Protein AF-A0A5J5C3D4-F1 (afdb_monomer)

Foldseek 3Di:
DEDQALDVVVLVVQFQVPDEYEYEDELVCLVVLLVDLVSLLVCCVVRPVVSPPRHQYAHYEYYDPQDCPDPNVVSVVRRVSSLVSNLVSCVVSVNCDVVRRHPHPHPPDDDPDPDDDDPDDFAACDDDPCNNPVNRVVRVVVVVVDVVVDDDPPDDDD

Solvent-accessible surface area (backbone atoms only — not comparable to full-atom values): 9275 Å² total; per-residue (Å²): 91,76,41,74,50,81,50,64,68,61,55,60,70,37,45,74,63,78,56,48,28,35,40,32,41,43,59,89,46,25,57,55,23,45,78,31,60,66,52,16,37,51,49,39,43,68,69,42,53,74,42,49,79,45,31,40,44,39,35,54,39,63,48,68,86,68,33,82,89,51,100,36,30,90,46,52,87,21,39,66,51,20,44,54,27,40,50,51,28,38,50,76,68,67,49,58,44,70,94,76,52,24,46,76,65,43,86,85,69,90,74,84,76,88,79,84,73,87,87,79,86,86,58,52,48,57,95,50,98,80,23,30,60,68,52,21,54,50,49,55,54,52,49,55,52,44,64,76,67,58,76,84,79,85,77,77,81,135

Organism: NCBI:txid561372

Secondary structure (DSSP, 8-state):
-EESS--HHHHHHTTTS--EEEEEE-HHHHHHHHH-HHHHHHHHIIIIITTTTTSEEEEEEESSS--TTSTTGGGGGGHHHHHHHHHHHHHHTT---GGGT-----TT---S------------SSSSTT--HHHHHHHHHHHHHHHHH---------

Radius of gyration: 17.88 Å; Cα contacts (8 Å, |Δi|>4): 198; chains: 1; bounding box: 46×38×41 Å

Sequence (158 aa):
MWIYDPNQATLQALRGSNIELILDVPNSNLQTLTSDASAATQWVQNNVRNYFPDVKFRYISVGNEVDPNSGTAQFVPFVLPAMQNIYKAIAAAGLQDQNQGINSNIFGTRGQGLEIVVLESGWPSEGGNAATMGNASTYYQNLINHVKGGTQRILEMP

pLDDT: mean 83.06, std 17.55, range [34.19, 98.0]

InterPro domains:
  IPR000490 Glycoside hydrolase family 17 [PF00332] (2-100)
  IPR000490 Glycoside hydrolase family 17 [PF00332] (111-153)
  IPR017853 Glycoside hydrolase superfamily [SSF51445] (3-151)
  IPR044965 Glycoside hydrolase family 17, plant [PTHR32227] (2-98)

Mean predicted aligned error: 8.35 Å

Nearest PDB structures (foldseek):
  3ur7-assembly2_B  TM=8.951E-01  e=6.120E-13  Solanum tuberosum
  4gzj-assembly1_A  TM=8.883E-01  e=1.376E-12  Solanum tuberosum
  3ur8-assembly2_B  TM=8.994E-01  e=3.292E-12  Solanum tuberosum
  6jms-assembly1_A  TM=9.449E-01  e=1.082E-09  Cryptomeria japonica
  2cyg-assembly1_A  TM=7.789E-01  e=8.922E-12  Musa acuminata

Structure (mmCIF, N/CA/C/O backbone):
data_AF-A0A5J5C3D4-F1
#
_entry.id   AF-A0A5J5C3D4-F1
#
loop_
_atom_site.group_PDB
_atom_site.id
_atom_site.type_symbol
_atom_site.label_atom_id
_atom_site.label_alt_id
_atom_site.label_comp_id
_atom_site.label_asym_id
_atom_site.labe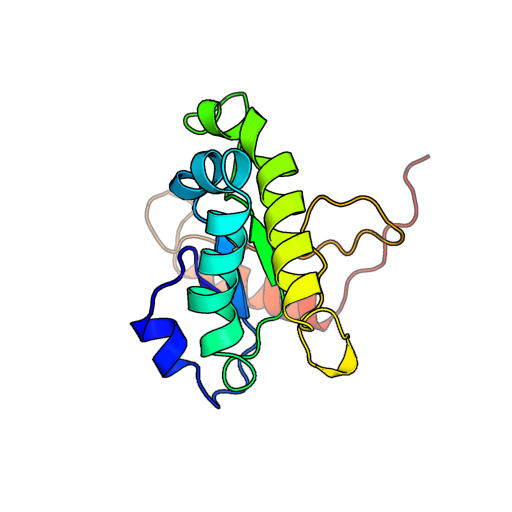l_entity_id
_atom_site.label_seq_id
_atom_site.pdbx_PDB_ins_code
_atom_site.Cartn_x
_atom_site.Cartn_y
_atom_site.Cartn_z
_atom_site.occupancy
_atom_site.B_iso_or_equiv
_atom_site.auth_seq_id
_atom_site.auth_comp_id
_atom_site.auth_asym_id
_atom_site.auth_atom_id
_atom_site.pdbx_PDB_model_num
ATOM 1 N N . MET A 1 1 ? -0.232 -9.274 -5.812 1.00 90.69 1 MET A N 1
ATOM 2 C CA . MET A 1 1 ? -0.462 -8.006 -6.536 1.00 90.69 1 MET A CA 1
ATOM 3 C C . MET A 1 1 ? -0.180 -6.866 -5.585 1.00 90.69 1 MET A C 1
ATOM 5 O O . MET A 1 1 ? -0.401 -7.033 -4.394 1.00 90.69 1 MET A O 1
ATOM 9 N N . TRP A 1 2 ? 0.305 -5.741 -6.094 1.00 89.94 2 TRP A N 1
ATOM 10 C CA . TRP A 1 2 ? 0.537 -4.538 -5.308 1.00 89.94 2 TRP A CA 1
ATOM 11 C C . TRP A 1 2 ? -0.102 -3.342 -6.015 1.00 89.94 2 TRP A C 1
ATOM 13 O O . TRP A 1 2 ? -0.027 -3.254 -7.241 1.00 89.94 2 TRP A O 1
ATOM 23 N N . ILE A 1 3 ? -0.786 -2.487 -5.256 1.00 92.88 3 ILE A N 1
ATOM 24 C CA . ILE A 1 3 ? -1.323 -1.207 -5.722 1.00 92.88 3 ILE A CA 1
ATOM 25 C C . ILE A 1 3 ? -0.863 -0.065 -4.807 1.00 92.88 3 ILE A C 1
ATOM 27 O O . ILE A 1 3 ? -0.893 -0.195 -3.582 1.00 92.88 3 ILE A O 1
ATOM 31 N N . TYR A 1 4 ? -0.475 1.050 -5.426 1.00 89.75 4 TYR A N 1
ATOM 32 C CA . TYR A 1 4 ? 0.118 2.228 -4.773 1.00 89.75 4 TYR A CA 1
ATOM 33 C C . TYR A 1 4 ? -0.907 3.173 -4.128 1.00 89.75 4 TYR A C 1
ATOM 35 O O . TYR A 1 4 ? -0.550 4.118 -3.423 1.00 89.75 4 TYR A O 1
ATOM 43 N N . ASP A 1 5 ? -2.194 2.941 -4.378 1.00 92.19 5 ASP A N 1
ATOM 44 C CA . ASP A 1 5 ? -3.298 3.705 -3.816 1.00 92.19 5 ASP A CA 1
ATOM 45 C C . ASP A 1 5 ? -4.545 2.818 -3.652 1.00 92.19 5 ASP A C 1
ATOM 47 O O . ASP A 1 5 ? -4.685 1.806 -4.353 1.00 92.19 5 ASP A O 1
ATOM 51 N N . PRO A 1 6 ? -5.478 3.168 -2.744 1.00 94.06 6 PRO A N 1
ATOM 52 C CA . PRO A 1 6 ? -6.714 2.418 -2.532 1.00 94.06 6 PRO A CA 1
ATOM 53 C C . PRO A 1 6 ? -7.743 2.682 -3.645 1.00 94.06 6 PRO A C 1
ATOM 55 O O . PRO A 1 6 ? -8.846 3.189 -3.406 1.00 94.06 6 PRO A O 1
ATOM 58 N N . ASN A 1 7 ? -7.396 2.321 -4.880 1.00 97.00 7 ASN A N 1
ATOM 59 C CA . ASN A 1 7 ? -8.274 2.454 -6.030 1.00 97.00 7 ASN A CA 1
ATOM 60 C C . ASN A 1 7 ? -9.508 1.552 -5.875 1.00 97.00 7 ASN A C 1
ATOM 62 O O . ASN A 1 7 ? -9.428 0.324 -5.950 1.00 97.00 7 ASN A O 1
ATOM 66 N N . GLN A 1 8 ? -10.675 2.169 -5.696 1.00 96.75 8 GLN A N 1
ATOM 67 C CA . GLN A 1 8 ? -11.905 1.442 -5.376 1.00 96.75 8 GLN A CA 1
ATOM 68 C C . GLN A 1 8 ? -12.347 0.503 -6.507 1.00 96.75 8 GLN A C 1
ATOM 70 O O . GLN A 1 8 ? -12.863 -0.577 -6.224 1.00 96.75 8 GLN A O 1
ATOM 75 N N . ALA A 1 9 ? -12.133 0.875 -7.775 1.00 97.44 9 ALA A N 1
ATOM 76 C CA . ALA A 1 9 ? -12.487 0.030 -8.916 1.00 97.44 9 ALA A CA 1
ATOM 77 C C . ALA A 1 9 ? -11.616 -1.234 -8.958 1.00 97.44 9 ALA A C 1
ATOM 79 O O . ALA A 1 9 ? -12.140 -2.334 -9.132 1.00 97.44 9 ALA A O 1
ATOM 80 N N . THR A 1 10 ? -10.312 -1.093 -8.706 1.00 97.44 10 THR A N 1
ATOM 81 C CA . THR A 1 10 ? -9.393 -2.231 -8.588 1.00 97.44 10 THR A CA 1
ATOM 82 C C . THR A 1 10 ? -9.767 -3.139 -7.417 1.00 97.44 10 THR A C 1
ATOM 84 O O . THR A 1 10 ? -9.837 -4.353 -7.589 1.00 97.44 10 THR A O 1
ATOM 87 N N . LEU A 1 11 ? -10.083 -2.577 -6.244 1.00 97.12 11 LEU A N 1
ATOM 88 C CA . LEU A 1 11 ? -10.519 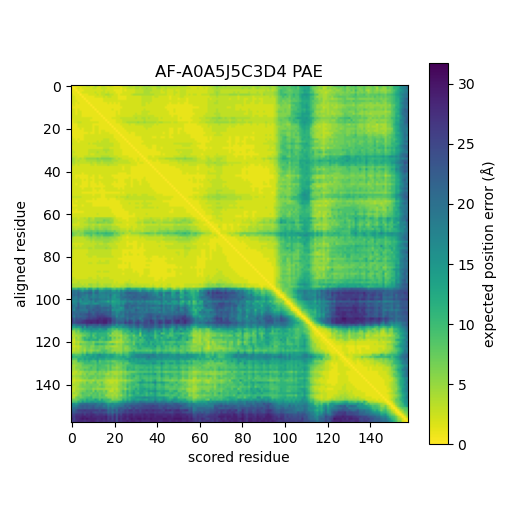-3.366 -5.084 1.00 97.12 11 LEU A CA 1
ATOM 89 C C . LEU A 1 11 ? -11.823 -4.133 -5.359 1.00 97.12 11 LEU A C 1
ATOM 91 O O . LEU A 1 11 ? -11.953 -5.285 -4.951 1.00 97.12 11 LEU A O 1
ATOM 95 N N . GLN A 1 12 ? -12.774 -3.539 -6.088 1.00 97.69 12 GLN A N 1
ATOM 96 C CA . GLN A 1 12 ? -13.985 -4.253 -6.508 1.00 97.69 12 GLN A CA 1
ATOM 97 C C . GLN A 1 12 ? -13.667 -5.394 -7.480 1.00 97.69 12 GLN A C 1
ATO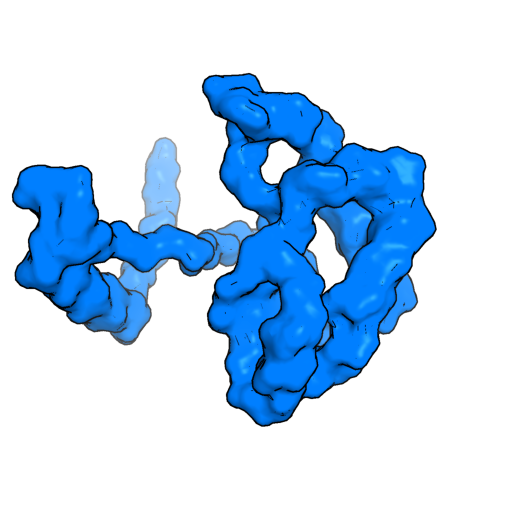M 99 O O . GLN A 1 12 ? -14.186 -6.495 -7.315 1.00 97.69 12 GLN A O 1
ATOM 104 N N . ALA A 1 13 ? -12.786 -5.161 -8.456 1.00 97.56 13 ALA A N 1
ATOM 105 C CA . ALA A 1 13 ? -12.389 -6.177 -9.430 1.00 97.56 13 ALA A CA 1
ATOM 106 C C . ALA A 1 13 ? -11.639 -7.363 -8.795 1.00 97.56 13 ALA A C 1
ATOM 108 O O . ALA A 1 13 ? -11.680 -8.473 -9.321 1.00 97.56 13 ALA A O 1
ATOM 109 N N . LEU A 1 14 ? -10.964 -7.144 -7.663 1.00 97.25 14 LEU A N 1
ATOM 110 C CA . LEU A 1 14 ? -10.217 -8.184 -6.958 1.00 97.25 14 LEU A CA 1
ATOM 111 C C . LEU A 1 14 ? -11.085 -9.105 -6.091 1.00 97.25 14 LEU A C 1
ATOM 113 O O . LEU A 1 14 ? -10.581 -10.151 -5.663 1.00 97.25 14 LEU A O 1
ATOM 117 N N . ARG A 1 15 ? -12.360 -8.773 -5.841 1.00 96.81 15 ARG A N 1
ATOM 118 C CA . ARG A 1 15 ? -13.256 -9.615 -5.032 1.00 96.81 15 ARG A CA 1
ATOM 119 C C . ARG A 1 15 ? -13.356 -11.028 -5.608 1.00 96.81 15 ARG A C 1
ATOM 121 O O . ARG A 1 15 ? -13.642 -11.213 -6.786 1.00 96.81 15 ARG A O 1
ATOM 128 N N . GLY A 1 16 ? -13.110 -12.035 -4.773 1.00 95.88 16 GLY A N 1
ATOM 129 C CA . GLY A 1 16 ? -13.183 -13.450 -5.151 1.00 95.88 16 GLY A CA 1
ATOM 130 C C . GLY A 1 16 ? -12.050 -13.943 -6.062 1.00 95.88 16 GLY A C 1
ATOM 131 O O . GLY A 1 16 ? -12.021 -15.125 -6.399 1.00 95.88 16 GLY A O 1
ATOM 132 N N . SER A 1 17 ? -11.087 -13.091 -6.435 1.00 96.38 17 SER A N 1
ATOM 133 C CA . SER A 1 17 ? -9.994 -13.455 -7.357 1.00 96.38 17 SER A CA 1
ATOM 134 C C . SER A 1 17 ? -8.954 -14.408 -6.756 1.00 96.38 17 SER A C 1
ATOM 136 O O . SER A 1 17 ? -8.158 -14.994 -7.484 1.00 96.38 17 SER A O 1
ATOM 138 N N . ASN A 1 18 ? -8.933 -14.546 -5.425 1.00 92.38 18 ASN A N 1
ATOM 139 C CA . ASN A 1 18 ? -7.884 -15.217 -4.652 1.00 92.38 18 ASN A CA 1
ATOM 140 C C . ASN A 1 18 ? -6.470 -14.617 -4.786 1.00 92.38 18 ASN A C 1
ATOM 142 O O . ASN A 1 18 ? -5.525 -15.197 -4.252 1.00 92.38 18 ASN A O 1
ATOM 146 N N . ILE A 1 19 ? -6.314 -13.463 -5.438 1.00 92.75 19 ILE A N 1
ATOM 147 C CA . ILE A 1 19 ? -5.030 -12.768 -5.549 1.00 92.75 19 ILE A CA 1
ATOM 148 C C . ILE A 1 19 ? -4.712 -12.086 -4.213 1.00 92.75 19 ILE A C 1
ATOM 150 O O . ILE A 1 19 ? -5.487 -11.256 -3.741 1.00 92.75 19 ILE A O 1
ATOM 154 N N . GLU A 1 20 ? -3.560 -12.413 -3.623 1.00 89.94 20 GLU A N 1
ATOM 155 C CA . GLU A 1 20 ? -3.044 -11.713 -2.442 1.00 89.94 20 GLU A CA 1
ATOM 156 C C . GLU A 1 20 ? -2.605 -10.283 -2.803 1.00 89.94 20 GLU A C 1
ATOM 158 O O . GLU A 1 20 ? -1.906 -10.069 -3.802 1.00 89.94 20 GLU A O 1
ATOM 163 N N . LEU A 1 21 ? -3.016 -9.307 -1.994 1.00 90.62 21 LEU A N 1
ATOM 164 C CA . LEU A 1 21 ? -2.850 -7.878 -2.244 1.00 90.62 21 LEU A CA 1
ATOM 165 C C . LEU A 1 21 ? -1.944 -7.213 -1.201 1.00 90.62 21 LEU A C 1
ATOM 167 O O . LEU A 1 21 ? -2.179 -7.321 0.002 1.00 90.62 21 LEU A O 1
ATOM 171 N N . ILE A 1 22 ? -0.955 -6.467 -1.682 1.00 89.44 22 ILE A N 1
ATOM 172 C CA . ILE A 1 22 ? -0.263 -5.415 -0.937 1.00 89.44 22 ILE A CA 1
ATOM 173 C C . ILE A 1 22 ? -0.953 -4.100 -1.295 1.00 89.44 22 ILE A C 1
ATOM 175 O O . ILE A 1 22 ? -1.124 -3.806 -2.480 1.00 89.44 22 ILE A O 1
ATOM 179 N N . LEU A 1 23 ? -1.400 -3.348 -0.295 1.00 92.00 23 LEU A N 1
ATOM 180 C CA . LEU A 1 23 ? -2.050 -2.053 -0.494 1.00 92.00 23 LEU A CA 1
ATOM 181 C C . LEU A 1 23 ? -1.258 -0.963 0.223 1.00 92.00 23 LEU A C 1
ATOM 183 O O . LEU A 1 23 ? -1.037 -1.056 1.432 1.00 92.00 23 LEU A O 1
ATOM 187 N N . ASP A 1 24 ? -0.907 0.086 -0.510 1.00 91.75 24 ASP A N 1
ATOM 188 C CA . ASP A 1 24 ? -0.251 1.253 0.065 1.00 91.75 24 ASP A CA 1
ATOM 189 C C . ASP A 1 24 ? -1.238 2.235 0.690 1.00 91.75 24 ASP A C 1
ATOM 191 O O . ASP A 1 24 ? -2.329 2.510 0.180 1.00 91.75 24 ASP A O 1
ATOM 195 N N . VAL A 1 25 ? -0.792 2.835 1.788 1.00 93.56 25 VAL A N 1
ATOM 196 C CA . VAL A 1 25 ? -1.261 4.126 2.271 1.00 93.56 25 VAL A CA 1
ATOM 197 C C . VAL A 1 25 ? -0.437 5.206 1.561 1.00 93.56 25 VAL A C 1
ATOM 199 O O . VAL A 1 25 ? 0.767 5.307 1.817 1.00 93.56 25 VAL A O 1
ATOM 202 N N . PRO A 1 26 ? -1.055 6.049 0.716 1.00 94.94 26 PRO A N 1
ATOM 203 C CA . PRO A 1 26 ? -0.347 7.119 0.025 1.00 94.94 26 PRO A CA 1
ATOM 204 C C . PRO A 1 26 ? 0.333 8.095 0.991 1.00 94.94 26 PRO A C 1
ATOM 206 O O . PRO A 1 26 ? -0.230 8.453 2.029 1.00 94.94 26 PRO A O 1
ATOM 209 N N . ASN A 1 27 ? 1.498 8.623 0.599 1.00 93.62 27 ASN A N 1
ATOM 210 C CA . ASN A 1 27 ? 2.240 9.610 1.395 1.00 93.62 27 ASN A CA 1
ATOM 211 C C . ASN A 1 27 ? 1.380 10.829 1.787 1.00 93.62 27 ASN A C 1
ATOM 213 O O . ASN A 1 27 ? 1.475 11.334 2.905 1.00 93.62 27 ASN A O 1
ATOM 217 N N . SER A 1 28 ? 0.471 11.251 0.901 1.00 95.69 28 SER A N 1
ATOM 218 C CA . SER A 1 28 ? -0.469 12.357 1.128 1.00 95.69 28 SER A CA 1
ATOM 219 C C . SER A 1 28 ? -1.466 12.115 2.267 1.00 95.69 28 SER A C 1
ATOM 221 O O . SER A 1 28 ? -2.044 13.073 2.775 1.00 95.69 28 SER A O 1
ATOM 223 N N . ASN A 1 29 ? -1.674 10.869 2.704 1.00 96.19 29 ASN A N 1
ATOM 224 C CA . ASN A 1 29 ? -2.535 10.553 3.843 1.00 96.19 29 ASN A CA 1
ATOM 225 C C . ASN A 1 29 ? -1.781 10.516 5.179 1.00 96.19 29 ASN A C 1
ATOM 227 O O . ASN A 1 29 ? -2.421 10.620 6.225 1.00 96.19 29 ASN A O 1
ATOM 231 N N . LEU A 1 30 ? -0.447 10.406 5.180 1.00 94.94 30 LEU A N 1
ATOM 232 C CA . LEU A 1 30 ? 0.337 10.148 6.396 1.00 94.94 30 LEU A CA 1
ATOM 233 C C . LEU A 1 30 ? 0.130 11.211 7.480 1.00 94.94 30 LEU A C 1
ATOM 235 O O . LEU A 1 30 ? -0.029 10.876 8.656 1.00 94.94 30 LEU A O 1
ATOM 239 N N . GLN A 1 31 ? 0.083 12.487 7.092 1.00 96.88 31 GLN A N 1
ATOM 240 C CA . GLN A 1 31 ? -0.122 13.582 8.038 1.00 96.88 31 GLN A CA 1
ATOM 241 C C . GLN A 1 31 ? -1.499 13.496 8.712 1.00 96.88 31 GLN A C 1
ATOM 243 O O . GLN A 1 31 ? -1.584 13.509 9.938 1.00 96.88 31 GLN A O 1
ATOM 248 N N . THR A 1 32 ? -2.575 13.338 7.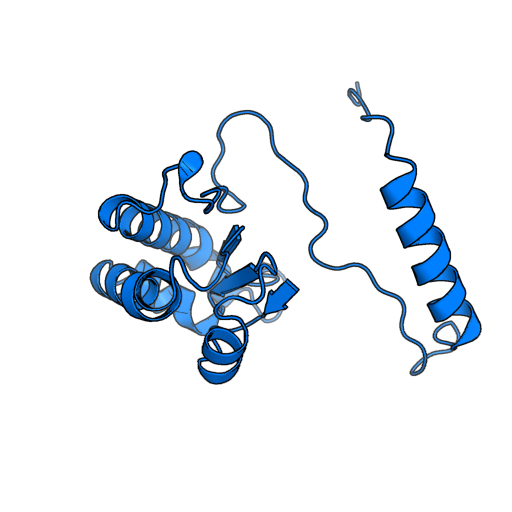934 1.00 97.56 32 THR A N 1
ATOM 249 C CA . THR A 1 32 ? -3.941 13.212 8.469 1.00 97.56 32 THR A CA 1
ATOM 250 C C . THR A 1 32 ? -4.082 11.986 9.368 1.00 97.56 32 THR A C 1
ATOM 252 O O . THR A 1 32 ? -4.637 12.085 10.458 1.00 97.56 32 THR A O 1
ATOM 255 N N . LEU A 1 33 ? -3.524 10.847 8.952 1.00 95.75 33 LEU A N 1
ATOM 256 C CA . LEU A 1 33 ? -3.559 9.601 9.722 1.00 95.75 33 LEU A CA 1
ATOM 257 C C . LEU A 1 33 ? -2.750 9.678 11.022 1.00 95.75 33 LEU A C 1
ATOM 259 O O . LEU A 1 33 ? -3.045 8.954 11.970 1.00 95.75 33 LEU A O 1
ATOM 263 N N . THR A 1 34 ? -1.743 10.549 11.074 1.00 92.94 34 THR A N 1
ATOM 264 C CA . THR A 1 34 ? -0.985 10.848 12.295 1.00 92.94 34 THR A CA 1
ATOM 265 C C . THR A 1 34 ? -1.789 11.730 13.243 1.00 92.94 34 THR A C 1
ATOM 267 O O . THR A 1 34 ? -1.876 11.436 14.434 1.00 92.94 34 THR A O 1
ATOM 270 N N . SER A 1 35 ? -2.369 12.815 12.726 1.00 94.25 35 SER A N 1
ATOM 271 C CA . SER A 1 35 ? -3.037 13.833 13.540 1.00 94.25 35 SER A CA 1
ATOM 272 C C . SER A 1 35 ? -4.429 13.424 14.029 1.00 94.25 35 SER A C 1
ATOM 274 O O . SER A 1 35 ? -4.890 13.975 15.026 1.00 94.25 35 SER A O 1
ATOM 276 N N . ASP A 1 36 ? -5.087 12.469 13.366 1.00 94.62 36 ASP A N 1
ATOM 277 C CA . ASP A 1 36 ? -6.443 12.028 13.698 1.00 94.62 36 ASP A CA 1
ATOM 278 C C . ASP A 1 36 ? -6.582 10.495 13.640 1.00 94.62 36 ASP A C 1
ATOM 280 O O . ASP A 1 36 ? -6.615 9.870 12.578 1.00 94.62 36 ASP A O 1
ATOM 284 N N . ALA A 1 37 ? -6.723 9.867 14.810 1.00 91.62 37 ALA A N 1
ATOM 285 C CA . ALA A 1 37 ? -6.928 8.422 14.916 1.00 91.62 37 ALA A CA 1
ATOM 286 C C . ALA A 1 37 ? -8.275 7.957 14.319 1.00 91.62 37 ALA A C 1
ATOM 288 O O . ALA A 1 37 ? -8.399 6.812 13.868 1.00 91.62 37 ALA A O 1
ATOM 289 N N . SER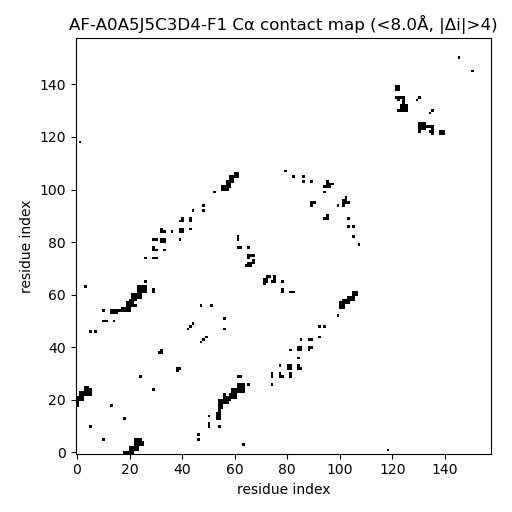 A 1 38 ? -9.287 8.831 14.284 1.00 96.62 38 SER A N 1
ATOM 290 C CA . SER A 1 38 ? -10.569 8.524 13.647 1.00 96.62 38 SER A CA 1
ATOM 291 C C . SER A 1 38 ? -10.427 8.448 12.125 1.00 96.62 38 SER A C 1
ATOM 293 O O . SER A 1 38 ? -11.026 7.566 11.507 1.00 96.62 38 SER A O 1
ATOM 295 N N . ALA A 1 39 ? -9.539 9.254 11.532 1.00 97.62 39 ALA A N 1
ATOM 296 C CA . ALA A 1 39 ? -9.209 9.173 10.113 1.00 97.62 39 ALA A CA 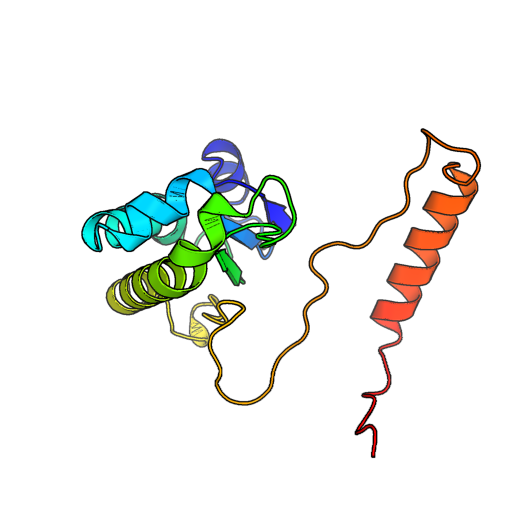1
ATOM 297 C C . ALA A 1 39 ? -8.561 7.824 9.754 1.00 97.62 39 ALA A C 1
ATOM 299 O O . ALA A 1 39 ? -8.913 7.228 8.738 1.00 97.62 39 ALA A O 1
ATOM 300 N N . ALA A 1 40 ? -7.687 7.283 10.612 1.00 94.50 40 ALA A N 1
ATOM 301 C CA . ALA A 1 40 ? -7.123 5.942 10.415 1.00 94.50 40 ALA A CA 1
ATOM 302 C C . ALA A 1 40 ? -8.181 4.837 10.507 1.00 94.50 40 ALA A C 1
ATOM 304 O O . ALA A 1 40 ? -8.192 3.911 9.694 1.00 94.50 40 ALA A O 1
ATOM 305 N N . THR A 1 41 ? -9.123 4.972 11.441 1.00 95.81 41 THR A N 1
ATOM 306 C CA . THR A 1 41 ? -10.259 4.050 11.563 1.00 95.81 41 THR A CA 1
ATOM 307 C C . THR A 1 41 ? -11.128 4.071 10.305 1.00 95.81 41 THR A C 1
ATOM 309 O O . THR A 1 41 ? -11.468 3.016 9.771 1.00 95.81 41 THR A O 1
ATOM 312 N N . GLN A 1 42 ? -11.443 5.261 9.789 1.00 98.00 42 GLN A N 1
ATOM 313 C CA . GLN A 1 42 ? -12.216 5.423 8.557 1.00 98.00 42 GLN A CA 1
ATOM 314 C C . GLN A 1 42 ? -11.465 4.896 7.334 1.00 98.00 42 GLN A C 1
ATOM 316 O O . GLN A 1 42 ? -12.065 4.228 6.496 1.00 98.00 42 GLN A O 1
ATOM 321 N N . TRP A 1 43 ? -10.156 5.136 7.239 1.00 97.25 43 TRP A N 1
ATOM 322 C CA . TRP A 1 43 ? -9.335 4.612 6.149 1.00 97.25 43 TRP A CA 1
ATOM 323 C C . TRP A 1 43 ? -9.363 3.079 6.122 1.00 97.25 43 TRP A C 1
ATOM 325 O O . TRP A 1 43 ? -9.629 2.489 5.076 1.00 97.25 43 TRP A O 1
ATOM 335 N N . VAL A 1 44 ? -9.177 2.428 7.277 1.00 95.38 44 VAL A N 1
ATOM 336 C CA . VAL A 1 44 ? -9.249 0.960 7.393 1.00 95.38 44 VAL A CA 1
ATOM 337 C C . VAL A 1 44 ? -10.654 0.450 7.086 1.00 95.38 44 VAL A C 1
ATOM 339 O O . VAL A 1 44 ? -10.801 -0.543 6.374 1.00 95.38 44 VAL A O 1
ATOM 342 N N . GLN A 1 45 ? -11.697 1.125 7.575 1.00 95.94 45 GLN A N 1
ATOM 343 C CA . GLN A 1 45 ? -13.078 0.760 7.271 1.00 95.94 45 GLN A CA 1
ATOM 344 C C . GLN A 1 45 ? -13.333 0.787 5.757 1.00 95.94 45 GLN A C 1
ATOM 346 O O . GLN A 1 45 ? -13.804 -0.201 5.194 1.00 95.94 45 GLN A O 1
ATOM 351 N N . ASN A 1 46 ? -12.982 1.894 5.106 1.00 97.06 46 ASN A N 1
ATOM 352 C CA . ASN A 1 46 ? -13.320 2.149 3.711 1.00 97.06 46 ASN A CA 1
ATOM 353 C C . ASN A 1 46 ? -12.498 1.306 2.739 1.00 97.06 46 ASN A C 1
ATOM 355 O O . ASN A 1 46 ? -13.054 0.805 1.769 1.00 97.06 46 ASN A O 1
ATOM 359 N N . ASN A 1 47 ? -11.204 1.121 3.009 1.00 96.62 47 ASN A N 1
ATOM 360 C CA . ASN A 1 47 ? -10.272 0.536 2.043 1.00 96.62 47 ASN A CA 1
ATOM 361 C C . ASN A 1 47 ? -9.923 -0.926 2.330 1.00 96.62 47 ASN A C 1
ATOM 363 O O . ASN A 1 47 ? -9.463 -1.618 1.429 1.00 96.62 47 ASN A O 1
ATOM 367 N N . VAL A 1 48 ? -10.156 -1.405 3.557 1.00 94.38 48 VAL A N 1
ATOM 368 C CA . VAL A 1 48 ? -9.826 -2.780 3.960 1.00 94.38 48 VAL A CA 1
ATOM 369 C C . VAL A 1 48 ? -11.084 -3.533 4.379 1.00 94.38 48 VAL A C 1
ATOM 371 O O . VAL A 1 48 ? -11.478 -4.484 3.708 1.00 94.38 48 VAL A O 1
ATOM 374 N N . ARG A 1 49 ? -11.777 -3.099 5.442 1.00 92.75 49 ARG A N 1
ATOM 375 C CA . ARG A 1 49 ? -12.910 -3.864 6.001 1.00 92.75 49 ARG A CA 1
ATOM 376 C C . ARG A 1 49 ? -14.057 -4.047 5.021 1.00 92.75 49 ARG A C 1
ATOM 378 O O . ARG A 1 49 ? -14.587 -5.143 4.937 1.00 92.75 49 ARG A O 1
ATOM 385 N N . ASN A 1 50 ? -14.432 -3.005 4.280 1.00 95.50 50 ASN A N 1
ATOM 386 C CA . ASN A 1 50 ? -15.540 -3.087 3.324 1.00 95.50 50 ASN A CA 1
ATOM 387 C C . ASN A 1 50 ? -15.284 -4.102 2.195 1.00 95.50 50 ASN A C 1
ATOM 389 O O . ASN A 1 50 ? -16.231 -4.543 1.544 1.00 95.50 50 ASN A O 1
ATOM 393 N N . TYR A 1 51 ? -14.020 -4.455 1.953 1.00 95.38 51 TYR A N 1
ATOM 394 C CA . TYR A 1 51 ? -13.578 -5.369 0.900 1.00 95.38 51 TYR A CA 1
ATOM 395 C C . TYR A 1 51 ? -13.156 -6.742 1.427 1.00 95.38 51 TYR A C 1
ATOM 397 O O . TYR A 1 51 ? -13.079 -7.692 0.655 1.00 95.38 51 TYR A O 1
ATOM 405 N N . PHE A 1 52 ? -12.907 -6.860 2.726 1.00 90.94 52 PHE A N 1
ATOM 406 C CA . PHE A 1 52 ? -12.571 -8.106 3.395 1.00 90.94 52 PHE A CA 1
ATOM 407 C C . PHE A 1 52 ? -13.843 -8.921 3.727 1.00 90.94 52 PHE A C 1
ATOM 409 O O . PHE A 1 52 ? -14.830 -8.325 4.164 1.00 90.94 52 PHE A O 1
ATOM 416 N N . PRO A 1 53 ? -13.857 -10.264 3.576 1.00 91.94 53 PRO A N 1
ATOM 417 C CA . PRO A 1 53 ? -12.757 -11.143 3.153 1.00 91.94 53 PRO A CA 1
ATOM 418 C C . PRO A 1 53 ? -12.653 -11.372 1.634 1.00 91.94 53 PRO A C 1
ATOM 420 O O . PRO A 1 53 ? -11.798 -12.138 1.194 1.00 91.94 53 PRO A O 1
ATOM 423 N N . ASP A 1 54 ? -13.507 -10.740 0.823 1.00 94.50 54 ASP A N 1
ATOM 424 C CA . ASP A 1 54 ? -13.564 -10.993 -0.624 1.00 94.50 54 ASP A CA 1
ATOM 425 C C . ASP A 1 54 ? -12.267 -10.607 -1.353 1.00 94.50 54 ASP A C 1
ATOM 427 O O . ASP A 1 54 ? -11.891 -11.248 -2.336 1.00 94.50 54 ASP A O 1
ATOM 431 N N . VAL A 1 55 ? -11.576 -9.569 -0.878 1.00 94.12 55 VAL A N 1
ATOM 432 C CA . VAL A 1 55 ? -10.213 -9.206 -1.283 1.00 94.12 55 VAL A CA 1
ATOM 433 C C . VAL A 1 55 ? -9.222 -9.760 -0.260 1.00 94.12 55 VAL A C 1
ATOM 435 O O . VAL A 1 55 ? -9.337 -9.505 0.940 1.00 94.12 55 VAL A O 1
ATOM 438 N N . LYS A 1 56 ? -8.206 -10.487 -0.739 1.00 91.06 56 LYS A N 1
ATOM 439 C CA . LYS A 1 56 ? -7.175 -11.100 0.109 1.00 91.06 56 LYS A CA 1
ATOM 440 C C . LYS A 1 56 ? -6.035 -10.129 0.399 1.00 91.06 56 LYS A C 1
ATOM 442 O O . LYS A 1 56 ? -4.988 -10.186 -0.236 1.00 91.06 56 LYS A O 1
ATOM 447 N N . PHE A 1 57 ? -6.226 -9.233 1.360 1.00 89.44 57 PHE A N 1
ATOM 448 C CA . PHE A 1 57 ? -5.146 -8.362 1.831 1.00 89.44 57 PHE A CA 1
ATOM 449 C C . PHE A 1 57 ? -4.067 -9.179 2.538 1.00 89.44 57 PHE A C 1
ATOM 451 O O . PHE A 1 57 ? -4.360 -9.890 3.491 1.00 89.44 57 PHE A O 1
ATOM 458 N N . ARG A 1 58 ? -2.821 -9.052 2.086 1.00 85.31 58 ARG A N 1
ATOM 459 C CA . ARG A 1 58 ? -1.659 -9.724 2.669 1.00 85.31 58 ARG A CA 1
ATOM 460 C C . ARG A 1 58 ? -0.805 -8.773 3.496 1.00 85.31 58 ARG A C 1
ATOM 462 O O . ARG A 1 58 ? -0.413 -9.146 4.594 1.00 85.31 58 ARG A O 1
ATOM 469 N N . TYR A 1 59 ? -0.551 -7.570 2.978 1.00 84.69 59 TYR A N 1
ATOM 470 C CA . TYR A 1 59 ? 0.222 -6.525 3.650 1.00 84.69 59 TYR A CA 1
ATOM 471 C C . TYR A 1 59 ? -0.414 -5.148 3.401 1.00 84.69 59 TYR A C 1
ATOM 473 O O . TYR A 1 59 ? -0.965 -4.898 2.327 1.00 84.69 59 TYR A O 1
ATOM 481 N N . ILE A 1 60 ? -0.305 -4.251 4.383 1.00 87.50 60 ILE A N 1
ATOM 482 C CA . ILE A 1 60 ? -0.582 -2.817 4.223 1.00 87.50 60 ILE A CA 1
ATOM 483 C C . ILE A 1 60 ? 0.747 -2.080 4.373 1.00 87.50 60 ILE A C 1
ATOM 485 O O . ILE A 1 60 ? 1.351 -2.122 5.448 1.00 87.50 60 ILE A O 1
ATOM 489 N N . SER A 1 61 ? 1.209 -1.430 3.308 1.00 88.81 61 SER A N 1
ATOM 490 C CA . SER A 1 61 ? 2.421 -0.607 3.346 1.00 88.81 61 SER A CA 1
ATOM 491 C C . SER A 1 61 ? 2.047 0.823 3.717 1.00 88.81 61 SER A C 1
ATOM 493 O O . SER A 1 61 ? 1.099 1.373 3.162 1.00 88.81 61 SER A O 1
ATOM 495 N N . VAL A 1 62 ? 2.742 1.441 4.672 1.00 90.44 62 VAL A N 1
ATOM 496 C CA . VAL A 1 62 ? 2.399 2.789 5.145 1.00 90.44 62 VAL A CA 1
ATOM 497 C C . VAL A 1 62 ? 3.445 3.792 4.680 1.00 90.44 62 VAL A C 1
ATOM 499 O O . VAL A 1 62 ? 4.479 3.964 5.321 1.00 90.44 62 VAL A O 1
ATOM 502 N N . GLY A 1 63 ? 3.133 4.477 3.581 1.00 84.94 63 GLY A N 1
ATOM 503 C CA . GLY A 1 63 ? 4.061 5.346 2.869 1.00 84.94 63 GLY A CA 1
ATOM 504 C C . GLY A 1 63 ? 4.902 4.587 1.841 1.00 84.94 63 GLY A C 1
ATOM 505 O O . GLY A 1 63 ? 5.228 3.417 2.025 1.00 84.94 63 GLY A O 1
ATOM 506 N N . ASN A 1 64 ? 5.257 5.277 0.759 1.00 86.38 64 ASN A N 1
ATOM 507 C CA . ASN A 1 64 ? 6.092 4.757 -0.320 1.00 86.38 64 ASN A CA 1
ATOM 508 C C . ASN A 1 64 ? 7.351 5.622 -0.462 1.00 86.38 64 ASN A C 1
ATOM 510 O O . ASN A 1 64 ? 7.238 6.844 -0.596 1.00 86.38 64 ASN A O 1
ATOM 514 N N . GLU A 1 65 ? 8.527 4.990 -0.396 1.00 85.31 65 GLU A N 1
ATOM 515 C CA . GLU A 1 65 ? 9.851 5.617 -0.576 1.00 85.31 65 GLU A CA 1
ATOM 516 C C . GLU A 1 65 ? 10.028 6.959 0.165 1.00 85.31 65 GLU A C 1
ATOM 518 O O . GLU A 1 65 ? 10.506 7.963 -0.374 1.00 85.31 65 GLU A O 1
ATOM 523 N N . VAL A 1 66 ? 9.599 7.006 1.428 1.00 86.44 66 VAL A N 1
ATOM 524 C CA . VAL A 1 66 ? 9.798 8.189 2.270 1.00 86.44 66 VAL A CA 1
ATOM 525 C C . VAL A 1 66 ? 11.274 8.283 2.656 1.00 86.44 66 VAL A C 1
ATOM 527 O O . VAL A 1 66 ? 11.763 7.491 3.459 1.00 86.44 66 VAL A O 1
ATOM 530 N N . ASP A 1 67 ? 11.971 9.267 2.092 1.00 86.56 67 ASP A N 1
ATOM 531 C CA . ASP A 1 67 ? 13.408 9.472 2.256 1.00 86.56 67 ASP A CA 1
ATOM 532 C C . ASP A 1 67 ? 13.678 10.894 2.783 1.00 86.56 67 ASP A C 1
ATOM 534 O O . ASP A 1 67 ? 13.236 11.872 2.170 1.00 86.56 67 ASP A O 1
ATOM 538 N N . PRO A 1 68 ? 14.406 11.043 3.909 1.00 88.12 68 PRO A N 1
ATOM 539 C CA . PRO A 1 68 ? 14.763 12.348 4.468 1.00 88.12 68 PRO A CA 1
ATOM 540 C C . PRO A 1 68 ? 15.613 13.234 3.547 1.00 88.12 68 PRO A C 1
ATOM 542 O O . PRO A 1 68 ? 15.722 14.428 3.816 1.00 88.12 68 PRO A O 1
ATOM 545 N N . ASN A 1 69 ? 16.203 12.686 2.484 1.00 92.50 69 ASN A N 1
ATOM 546 C CA . ASN A 1 69 ? 17.088 13.406 1.569 1.00 92.50 69 ASN A CA 1
ATOM 547 C C . ASN A 1 69 ? 16.491 13.609 0.167 1.00 92.50 69 ASN A C 1
ATOM 549 O O . ASN A 1 69 ? 17.210 14.016 -0.747 1.00 92.50 69 ASN A O 1
ATOM 553 N N . SER A 1 70 ? 15.197 13.338 -0.023 1.00 91.00 70 SER A N 1
ATOM 554 C CA . SER A 1 70 ? 14.527 13.450 -1.324 1.00 91.00 70 SER A CA 1
ATOM 555 C C . SER A 1 70 ? 13.296 14.369 -1.277 1.00 91.00 70 SER A C 1
ATOM 557 O O . SER A 1 70 ? 13.001 15.014 -0.269 1.00 91.00 70 SER A O 1
ATOM 559 N N . GLY A 1 71 ? 12.536 14.420 -2.377 1.00 91.31 71 GLY A N 1
ATOM 560 C CA . GLY A 1 71 ? 11.269 15.157 -2.467 1.00 91.31 71 GLY A CA 1
ATOM 561 C C . GLY A 1 71 ? 10.142 14.624 -1.567 1.00 91.31 71 GLY A C 1
ATOM 562 O O . GLY A 1 71 ? 9.037 15.166 -1.600 1.00 91.31 71 GLY A O 1
ATOM 563 N N . THR A 1 72 ? 10.386 13.572 -0.778 1.00 92.62 72 THR A N 1
ATOM 564 C CA . THR A 1 72 ? 9.436 12.994 0.187 1.00 92.62 72 THR A CA 1
ATOM 565 C C . THR A 1 72 ? 9.795 13.294 1.646 1.00 92.62 72 THR A C 1
ATOM 567 O O . THR A 1 72 ? 9.066 12.868 2.546 1.00 92.62 72 THR A O 1
ATOM 570 N N . ALA A 1 73 ? 10.847 14.082 1.904 1.00 93.00 73 ALA A N 1
ATOM 571 C CA . ALA A 1 73 ? 11.353 14.370 3.249 1.00 93.00 73 ALA A CA 1
ATOM 572 C C . ALA A 1 73 ? 10.289 14.942 4.205 1.00 93.00 73 ALA A C 1
ATOM 574 O O . ALA A 1 73 ? 10.290 14.620 5.395 1.00 93.00 73 ALA A O 1
ATOM 575 N N . GLN A 1 74 ? 9.327 15.724 3.697 1.00 95.75 74 GLN A N 1
ATOM 576 C CA . GLN A 1 74 ? 8.220 16.258 4.502 1.00 95.75 74 GLN A CA 1
ATOM 577 C C . GLN A 1 74 ? 7.345 15.178 5.160 1.00 95.75 74 GLN A C 1
ATOM 579 O O . GLN A 1 74 ? 6.642 15.478 6.122 1.00 95.75 74 GLN A O 1
ATOM 584 N N . PHE A 1 75 ? 7.364 13.937 4.661 1.00 94.38 75 PHE A N 1
ATOM 585 C CA . PHE A 1 75 ? 6.528 12.851 5.173 1.00 94.38 75 PHE A CA 1
ATOM 586 C C . PHE A 1 75 ? 7.192 12.010 6.266 1.00 94.38 75 PHE A C 1
ATOM 588 O O . PHE A 1 75 ? 6.491 11.328 7.014 1.00 94.38 75 PHE A O 1
ATOM 595 N N . VAL A 1 76 ? 8.520 12.099 6.409 1.00 92.25 76 VAL A N 1
ATOM 596 C CA . VAL A 1 76 ? 9.320 11.364 7.404 1.00 92.25 76 VAL A CA 1
ATOM 597 C C . VAL A 1 76 ? 8.722 11.393 8.818 1.00 92.25 76 VAL A C 1
ATOM 599 O O . VAL A 1 76 ? 8.570 10.316 9.401 1.00 92.25 76 VAL A O 1
ATOM 602 N N . PRO A 1 77 ? 8.330 12.551 9.395 1.00 95.06 77 PRO A N 1
ATOM 603 C CA . PRO A 1 77 ? 7.826 12.578 10.770 1.00 95.06 77 PRO A CA 1
ATOM 604 C C . PRO A 1 77 ? 6.476 11.865 10.948 1.00 95.06 77 PRO A C 1
ATOM 606 O O . PRO A 1 77 ? 6.074 11.605 12.082 1.00 95.06 77 PRO A O 1
ATOM 609 N N . PHE A 1 78 ? 5.770 11.546 9.860 1.00 94.69 78 PHE A N 1
ATOM 610 C CA . PHE A 1 78 ? 4.417 10.994 9.898 1.00 94.69 78 PHE A CA 1
ATOM 611 C C . PHE A 1 78 ? 4.359 9.476 9.697 1.00 94.69 78 PHE A C 1
ATOM 613 O O . PHE A 1 78 ? 3.341 8.872 10.020 1.00 94.69 78 PHE A O 1
ATOM 620 N N . VAL A 1 79 ? 5.428 8.835 9.210 1.00 88.12 79 VAL A N 1
ATOM 621 C CA . VAL A 1 79 ? 5.415 7.397 8.874 1.00 88.12 79 VAL A CA 1
ATOM 622 C C . VAL A 1 79 ? 5.097 6.534 10.099 1.00 88.12 79 VAL A C 1
ATOM 624 O O . VAL A 1 79 ? 4.092 5.825 10.122 1.00 88.12 79 VAL A O 1
ATOM 627 N N . LEU A 1 80 ? 5.911 6.631 11.155 1.00 87.25 80 LEU A N 1
ATOM 628 C CA . LEU A 1 80 ? 5.748 5.792 12.345 1.00 87.25 80 LEU A CA 1
ATOM 629 C C . LEU A 1 80 ? 4.415 6.047 13.083 1.00 87.25 80 LEU A C 1
ATOM 631 O O . LEU A 1 80 ? 3.732 5.072 13.408 1.00 87.25 80 LEU A O 1
ATOM 635 N N . PRO A 1 81 ? 3.990 7.299 13.344 1.00 91.50 81 PRO A N 1
ATOM 636 C CA . PRO A 1 81 ? 2.688 7.540 13.964 1.00 91.50 81 PRO A CA 1
ATOM 637 C C . PRO A 1 81 ? 1.506 7.051 13.110 1.00 91.50 81 PRO A C 1
ATOM 639 O O . PRO A 1 81 ? 0.578 6.442 13.649 1.00 91.50 81 PRO A O 1
ATOM 642 N N . ALA A 1 82 ? 1.548 7.241 11.785 1.00 92.19 82 ALA A N 1
ATOM 643 C CA . ALA A 1 82 ? 0.514 6.730 10.886 1.00 92.19 82 ALA A CA 1
ATOM 644 C C . ALA A 1 82 ? 0.444 5.197 10.926 1.00 92.19 82 ALA A C 1
ATOM 646 O O . ALA A 1 82 ? -0.647 4.640 11.052 1.00 92.19 82 ALA A O 1
ATOM 647 N N . MET A 1 83 ? 1.592 4.509 10.913 1.00 88.69 83 MET A N 1
ATOM 648 C CA . MET A 1 83 ? 1.651 3.052 11.070 1.00 88.69 83 MET A CA 1
ATOM 649 C C . MET A 1 83 ? 0.989 2.590 12.367 1.00 88.69 83 MET A C 1
ATOM 651 O O . MET A 1 83 ? 0.197 1.651 12.356 1.00 88.69 83 MET A O 1
ATOM 655 N N . GLN A 1 84 ? 1.279 3.257 13.487 1.00 87.62 84 GLN A N 1
ATOM 656 C CA . GLN A 1 84 ? 0.694 2.914 14.784 1.00 87.62 84 GLN A CA 1
ATOM 657 C C . GLN A 1 84 ? -0.829 3.091 14.793 1.00 87.62 84 GLN A C 1
ATOM 659 O O . GLN A 1 84 ? -1.539 2.260 15.360 1.00 87.62 84 GLN A O 1
ATOM 664 N N . ASN A 1 85 ? -1.347 4.151 14.170 1.00 91.50 85 ASN A N 1
ATOM 665 C CA . ASN A 1 85 ? -2.788 4.393 14.101 1.00 91.50 85 ASN A CA 1
ATOM 666 C C . ASN A 1 85 ? -3.496 3.410 13.157 1.00 91.50 85 ASN A C 1
ATOM 668 O O . ASN A 1 85 ? -4.551 2.888 13.517 1.00 91.50 85 ASN A O 1
ATOM 672 N N . ILE A 1 86 ? -2.898 3.081 12.006 1.00 93.06 86 ILE A N 1
ATOM 673 C CA . ILE A 1 86 ? -3.405 2.038 11.101 1.00 93.06 86 ILE A CA 1
ATOM 674 C C . ILE A 1 86 ? -3.398 0.670 11.790 1.00 93.06 86 ILE A C 1
ATOM 676 O O . ILE A 1 86 ? -4.409 -0.028 11.754 1.00 93.06 86 ILE A O 1
ATOM 680 N N . TYR A 1 87 ? -2.317 0.316 12.493 1.00 87.62 87 TYR A N 1
ATOM 681 C CA . TYR A 1 87 ? -2.241 -0.917 13.279 1.00 87.62 87 TYR A CA 1
ATOM 682 C C . TYR A 1 87 ? -3.386 -1.016 14.288 1.00 87.62 87 TYR A C 1
ATOM 684 O O . TYR A 1 87 ? -4.113 -2.007 14.319 1.00 87.62 87 TYR A O 1
ATOM 692 N N . LYS A 1 88 ? -3.593 0.039 15.086 1.00 87.25 88 LYS A N 1
ATOM 693 C CA . LYS A 1 88 ? -4.681 0.100 16.072 1.00 87.25 88 LYS A CA 1
ATOM 694 C C . LYS A 1 88 ? -6.056 -0.018 15.414 1.00 87.25 88 LYS A C 1
ATOM 696 O O . LYS A 1 88 ? -6.924 -0.690 15.962 1.00 87.25 88 LYS A O 1
ATOM 701 N N . ALA A 1 89 ? -6.259 0.601 14.253 1.00 90.94 89 ALA A N 1
ATOM 702 C CA . ALA A 1 89 ? -7.515 0.522 13.515 1.00 90.94 89 ALA A CA 1
ATOM 703 C C . ALA A 1 89 ? -7.782 -0.891 12.960 1.00 90.94 89 ALA A C 1
ATOM 705 O O . ALA A 1 89 ? -8.894 -1.396 13.099 1.00 90.94 89 ALA A O 1
ATOM 706 N N . ILE A 1 90 ? -6.769 -1.565 12.402 1.00 88.56 90 ILE A N 1
ATOM 707 C CA . ILE A 1 90 ? -6.847 -2.975 11.971 1.00 88.56 90 ILE A CA 1
ATOM 708 C C . ILE A 1 90 ? -7.144 -3.885 13.170 1.00 88.56 90 ILE A C 1
ATOM 710 O O . ILE A 1 90 ? -7.991 -4.779 13.089 1.00 88.56 90 ILE A O 1
ATOM 714 N N . ALA A 1 91 ? -6.498 -3.622 14.306 1.00 85.62 91 ALA A N 1
ATOM 715 C CA . ALA A 1 91 ? -6.718 -4.362 15.537 1.00 85.62 91 ALA A CA 1
ATOM 716 C C . ALA A 1 91 ? -8.156 -4.212 16.056 1.00 85.62 91 ALA A C 1
ATOM 718 O O . ALA A 1 91 ? -8.839 -5.205 16.311 1.00 85.62 91 ALA A O 1
ATOM 719 N N . ALA A 1 92 ? -8.648 -2.974 16.147 1.00 88.00 92 ALA A N 1
ATOM 720 C CA . ALA A 1 92 ? -10.016 -2.664 16.560 1.00 88.00 92 ALA A CA 1
ATOM 721 C C . ALA A 1 92 ? -11.070 -3.229 15.591 1.00 88.00 92 ALA A C 1
ATOM 723 O O . ALA A 1 92 ? -12.185 -3.553 15.994 1.00 88.00 92 ALA A O 1
ATOM 724 N N . ALA A 1 93 ? -10.710 -3.385 14.317 1.00 86.81 93 ALA A N 1
ATOM 725 C CA . ALA A 1 93 ? -11.532 -4.008 13.290 1.00 86.81 93 ALA A CA 1
ATOM 726 C C . ALA A 1 93 ? -11.622 -5.544 13.397 1.00 86.81 93 ALA A C 1
ATOM 728 O O . ALA A 1 93 ? -12.424 -6.144 12.676 1.00 86.81 93 ALA A O 1
ATOM 729 N N . GLY A 1 94 ? -10.816 -6.172 14.263 1.00 85.31 94 GLY A N 1
ATOM 730 C CA . GLY A 1 94 ? -10.738 -7.628 14.405 1.00 85.31 94 GLY A CA 1
ATOM 731 C C . GLY A 1 94 ? -10.026 -8.325 13.241 1.00 85.31 94 GLY A C 1
ATOM 732 O O . GLY A 1 94 ? -10.229 -9.514 13.036 1.00 85.31 94 GLY A O 1
ATOM 733 N N . LEU A 1 95 ? -9.215 -7.594 12.470 1.00 82.31 95 LEU A N 1
ATOM 734 C CA . LEU A 1 95 ? -8.600 -8.074 11.225 1.00 82.31 95 LEU A CA 1
ATOM 735 C C . LEU A 1 95 ? -7.189 -8.669 11.394 1.00 82.31 95 LEU A C 1
ATOM 737 O O . LEU A 1 95 ? -6.577 -9.088 10.425 1.00 82.31 95 LEU A O 1
ATOM 741 N N . GLN A 1 96 ? -6.660 -8.686 12.612 1.00 66.75 96 GLN A N 1
ATOM 742 C CA . GLN A 1 96 ? -5.283 -9.083 12.943 1.00 66.75 96 GLN A CA 1
ATOM 743 C C . GLN A 1 96 ? -5.064 -10.598 13.116 1.00 66.75 96 GLN A C 1
ATOM 745 O O . GLN A 1 96 ? -3.963 -11.031 13.446 1.00 66.75 96 GLN A O 1
ATOM 750 N N . ASP A 1 97 ? -6.108 -11.411 12.947 1.00 58.78 97 ASP A N 1
ATOM 751 C CA . ASP A 1 97 ? -6.013 -12.859 13.122 1.00 58.78 97 ASP A CA 1
ATOM 752 C C . ASP A 1 97 ? -5.389 -13.513 11.876 1.00 58.78 97 ASP A C 1
ATOM 754 O O . ASP A 1 97 ? -5.919 -13.408 10.767 1.00 58.78 97 ASP A O 1
ATOM 758 N N . GLN A 1 98 ? -4.268 -14.218 12.061 1.00 52.12 98 GLN A N 1
ATOM 759 C CA . GLN A 1 98 ? -3.547 -14.937 11.001 1.00 52.12 98 GLN A CA 1
ATOM 760 C C . GLN A 1 98 ? -4.416 -16.001 10.313 1.00 52.12 98 GLN A C 1
ATOM 762 O O . GLN A 1 98 ? -4.199 -16.305 9.141 1.00 52.12 98 GLN A O 1
ATOM 767 N N . ASN A 1 99 ? -5.446 -16.515 10.996 1.00 49.47 99 ASN A N 1
ATOM 768 C CA . ASN A 1 99 ? -6.418 -17.439 10.401 1.00 49.47 99 ASN A CA 1
ATOM 769 C C . ASN A 1 99 ? -7.385 -16.753 9.420 1.00 49.47 99 ASN A C 1
ATOM 771 O O . ASN A 1 99 ? -8.094 -17.431 8.679 1.00 49.47 99 ASN A O 1
ATOM 775 N N . GLN A 1 100 ? -7.418 -15.418 9.411 1.00 49.34 100 GLN A N 1
ATOM 776 C CA . GLN A 1 100 ? -8.269 -14.597 8.551 1.00 49.34 100 GLN A CA 1
ATOM 777 C C . GLN A 1 100 ? -7.494 -13.919 7.406 1.00 49.34 100 GLN A C 1
ATOM 779 O O . GLN A 1 100 ? -8.097 -13.285 6.549 1.00 49.34 100 GLN A O 1
ATOM 784 N N . GLY A 1 101 ? -6.177 -14.130 7.306 1.00 47.59 101 GLY A N 1
ATOM 785 C CA . GLY A 1 101 ? -5.411 -13.877 6.080 1.00 47.59 101 GLY A CA 1
ATOM 786 C C . GLY A 1 101 ? -4.738 -12.508 5.954 1.00 47.59 101 GLY A C 1
ATOM 787 O O . GLY A 1 101 ? -3.936 -12.349 5.037 1.00 47.59 101 GLY A O 1
ATOM 788 N N . ILE A 1 102 ? -4.969 -11.562 6.874 1.00 54.47 102 ILE A N 1
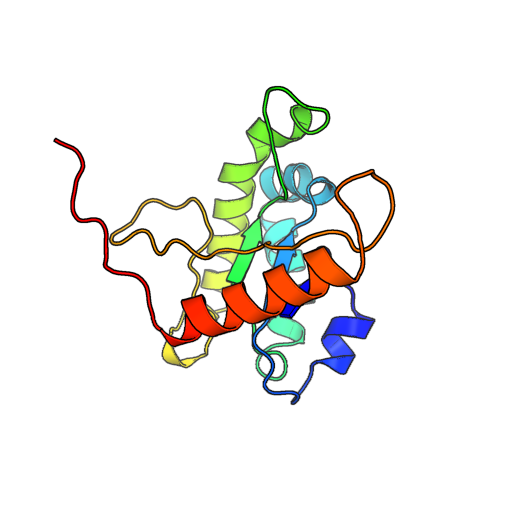ATOM 789 C CA . ILE A 1 102 ? -4.187 -10.318 6.926 1.00 54.47 102 ILE A CA 1
ATOM 790 C C . ILE A 1 102 ? -3.019 -10.522 7.888 1.00 54.47 102 ILE A C 1
ATOM 792 O O . ILE A 1 102 ? -3.172 -10.448 9.106 1.00 54.47 102 ILE A O 1
ATOM 796 N N . ASN A 1 103 ? -1.823 -10.758 7.346 1.00 52.97 103 ASN A N 1
ATOM 797 C CA . ASN A 1 103 ? -0.614 -10.640 8.148 1.00 52.97 103 ASN A CA 1
ATOM 798 C C . ASN A 1 103 ? -0.416 -9.153 8.439 1.00 52.97 103 ASN A C 1
ATOM 800 O O . ASN A 1 103 ? 0.009 -8.390 7.576 1.00 52.97 103 ASN A O 1
ATOM 804 N N . SER A 1 104 ? -0.708 -8.721 9.665 1.00 49.69 104 SER A N 1
ATOM 805 C CA . SER A 1 104 ? -0.463 -7.351 10.129 1.00 49.69 104 SER A CA 1
ATOM 806 C C . SER A 1 104 ? 1.033 -7.047 10.314 1.00 49.69 104 SER A C 1
ATOM 808 O O . SER A 1 104 ? 1.406 -6.282 11.203 1.00 49.69 104 SER A O 1
ATOM 810 N N . ASN A 1 105 ? 1.897 -7.645 9.490 1.00 46.81 105 ASN A N 1
ATOM 811 C CA . ASN A 1 105 ? 3.285 -7.245 9.341 1.00 46.81 105 ASN A CA 1
ATOM 812 C C . ASN A 1 105 ? 3.272 -5.897 8.624 1.00 46.81 105 ASN A C 1
ATOM 814 O O . ASN A 1 105 ? 3.355 -5.805 7.402 1.00 46.81 105 ASN A O 1
ATOM 818 N N . ILE A 1 106 ? 3.092 -4.840 9.407 1.00 50.56 106 ILE A N 1
ATOM 819 C CA . ILE A 1 106 ? 3.323 -3.482 8.949 1.00 50.56 106 ILE A CA 1
ATOM 820 C C . ILE A 1 106 ? 4.840 -3.319 8.911 1.00 50.56 106 ILE A C 1
ATOM 822 O O . ILE A 1 106 ? 5.508 -3.410 9.947 1.00 50.56 106 ILE A O 1
ATOM 826 N N . PHE A 1 107 ? 5.399 -3.120 7.717 1.00 48.19 107 PHE A N 1
ATOM 827 C CA . PHE A 1 107 ? 6.829 -2.881 7.548 1.00 48.19 107 PHE A CA 1
ATOM 828 C C . PHE A 1 107 ? 7.262 -1.707 8.438 1.00 48.19 107 PHE A C 1
ATOM 830 O O . PHE A 1 107 ? 6.837 -0.577 8.235 1.00 48.19 107 PHE A O 1
ATOM 837 N N . GLY A 1 108 ? 8.075 -1.996 9.462 1.00 43.91 108 GLY A N 1
ATOM 838 C CA . GLY A 1 108 ? 8.660 -1.005 10.373 1.00 43.91 108 GLY A CA 1
ATOM 839 C C . GLY A 1 108 ? 8.294 -1.143 11.860 1.00 43.91 108 GLY A C 1
ATOM 840 O O . GLY A 1 108 ? 8.867 -0.429 12.683 1.00 43.91 108 GLY A O 1
ATOM 841 N N . THR A 1 109 ? 7.414 -2.068 12.265 1.00 39.25 109 THR A N 1
ATOM 842 C CA . THR A 1 109 ? 7.253 -2.393 13.696 1.00 39.25 109 THR A CA 1
ATOM 843 C C . THR A 1 109 ? 8.218 -3.508 14.107 1.00 39.25 109 THR A C 1
ATOM 845 O O . THR A 1 109 ? 8.077 -4.652 13.684 1.00 39.25 109 THR A O 1
ATOM 848 N N . ARG A 1 110 ? 9.224 -3.178 14.932 1.00 39.28 110 ARG A N 1
ATOM 849 C CA . ARG A 1 110 ? 10.158 -4.151 15.530 1.00 39.28 110 ARG A CA 1
ATOM 850 C C . ARG A 1 110 ? 9.396 -5.208 16.342 1.00 39.28 110 ARG A C 1
ATOM 852 O O . ARG A 1 110 ? 8.783 -4.868 17.349 1.00 39.28 110 ARG A O 1
ATOM 859 N N . GLY A 1 111 ? 9.535 -6.481 15.971 1.00 37.84 111 GLY A N 1
ATOM 860 C CA . GLY A 1 111 ? 9.075 -7.612 16.780 1.00 37.84 111 GLY A CA 1
ATOM 861 C C . GLY A 1 111 ? 9.298 -8.964 16.100 1.00 37.84 111 GLY A C 1
ATOM 862 O O . GLY A 1 111 ? 8.445 -9.398 15.350 1.00 37.84 111 GLY A O 1
ATOM 863 N N . GLN A 1 112 ? 10.444 -9.592 16.396 1.00 34.19 112 GLN A N 1
ATOM 864 C CA . GLN A 1 112 ? 10.840 -10.991 16.128 1.00 34.19 112 GLN A CA 1
ATOM 865 C C . GLN A 1 112 ? 10.695 -11.520 14.685 1.00 34.19 112 GLN A C 1
ATOM 867 O O . GLN A 1 112 ? 9.621 -11.891 14.237 1.00 34.19 112 GLN A O 1
ATOM 872 N N . GLY A 1 113 ? 11.841 -11.653 14.001 1.00 43.78 113 GLY A N 1
ATOM 873 C CA . GLY A 1 113 ? 11.940 -12.230 12.658 1.00 43.78 113 GLY A CA 1
ATOM 874 C C . GLY A 1 113 ? 11.539 -11.233 11.575 1.00 43.78 113 GLY A C 1
ATOM 875 O O . GLY A 1 113 ? 10.409 -11.249 11.106 1.00 43.78 113 GLY A O 1
ATOM 876 N N . LEU A 1 114 ? 12.464 -10.353 11.176 1.00 45.69 114 LEU A N 1
ATOM 877 C CA . LEU A 1 114 ? 12.234 -9.460 10.042 1.00 45.69 114 LEU A CA 1
ATOM 878 C C . LEU A 1 114 ? 12.114 -10.309 8.768 1.00 45.69 114 LEU A C 1
ATOM 880 O O . LEU A 1 114 ? 13.115 -10.788 8.236 1.00 45.69 114 LEU A O 1
ATOM 884 N N . GLU A 1 115 ? 10.886 -10.520 8.304 1.00 54.25 115 GLU A N 1
ATOM 885 C CA . GLU A 1 115 ? 10.623 -11.045 6.970 1.00 54.25 115 GLU A CA 1
ATOM 886 C C . GLU A 1 115 ? 10.974 -9.946 5.962 1.00 54.25 115 GLU A C 1
ATOM 888 O O . GLU A 1 115 ? 10.337 -8.894 5.918 1.00 54.25 115 GLU A O 1
ATOM 893 N N . ILE A 1 116 ? 12.030 -10.170 5.180 1.00 56.47 116 ILE A N 1
ATOM 894 C CA . ILE A 1 116 ? 12.362 -9.299 4.054 1.00 56.47 116 ILE A CA 1
ATOM 895 C C . ILE A 1 116 ? 11.498 -9.744 2.880 1.00 56.47 116 ILE A C 1
ATOM 897 O O . ILE A 1 116 ? 11.667 -10.849 2.365 1.00 56.47 116 ILE A O 1
ATOM 901 N N . VAL A 1 117 ? 10.592 -8.870 2.452 1.00 65.62 117 VAL A N 1
ATOM 902 C CA . VAL A 1 117 ? 9.790 -9.062 1.243 1.00 65.62 117 VAL A CA 1
ATOM 903 C C . VAL A 1 117 ? 10.291 -8.084 0.191 1.00 65.62 117 VAL A C 1
ATOM 905 O O . VAL A 1 117 ? 10.344 -6.879 0.429 1.00 65.62 117 VAL A O 1
ATOM 908 N N . VAL A 1 118 ? 10.669 -8.604 -0.976 1.00 67.38 118 VAL A N 1
ATOM 909 C CA . VAL A 1 118 ? 10.957 -7.767 -2.144 1.0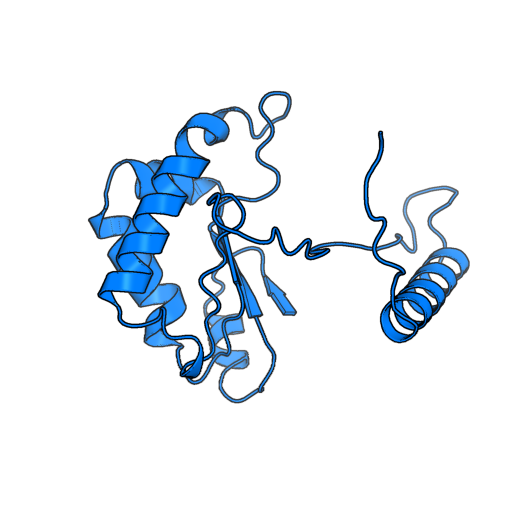0 67.38 118 VAL A CA 1
ATOM 910 C C . VAL A 1 118 ? 9.622 -7.287 -2.702 1.00 67.38 118 VAL A C 1
ATOM 912 O O . VAL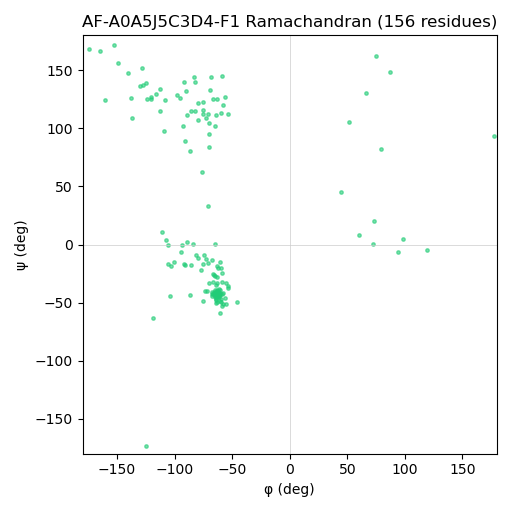 A 1 118 ? 8.834 -8.099 -3.185 1.00 67.38 118 VAL A O 1
ATOM 915 N N . LEU A 1 119 ? 9.363 -5.984 -2.601 1.00 72.44 119 LEU A N 1
ATOM 916 C CA . LEU A 1 119 ? 8.121 -5.381 -3.085 1.00 72.44 119 LEU A CA 1
ATOM 917 C C . LEU A 1 119 ? 8.224 -5.017 -4.578 1.00 72.44 119 LEU A C 1
ATOM 919 O O . LEU A 1 119 ? 7.315 -5.342 -5.339 1.00 72.44 119 LEU A O 1
ATOM 923 N N . GLU A 1 120 ? 9.349 -4.432 -5.017 1.00 76.31 120 GLU A N 1
ATOM 924 C CA . GLU A 1 120 ? 9.631 -4.139 -6.435 1.00 76.31 120 GLU A CA 1
ATOM 925 C C . GLU A 1 120 ? 10.940 -4.755 -6.900 1.00 76.31 120 GLU A C 1
ATOM 927 O O . GLU A 1 120 ? 11.960 -4.717 -6.214 1.00 76.31 120 GLU A O 1
ATOM 932 N N . SER A 1 121 ? 10.912 -5.293 -8.114 1.00 82.62 121 SER A N 1
ATOM 933 C CA . SER A 1 121 ? 12.085 -5.762 -8.836 1.00 82.62 121 SER A CA 1
ATOM 934 C C . SER A 1 121 ? 11.720 -5.831 -10.318 1.00 82.62 121 SER A C 1
ATOM 936 O O . SER A 1 121 ? 10.736 -6.464 -10.701 1.00 82.62 121 SER A O 1
ATOM 938 N N . GLY A 1 122 ? 12.484 -5.146 -11.166 1.00 88.19 122 GLY A N 1
ATOM 939 C CA . GLY A 1 122 ? 12.183 -5.034 -12.589 1.00 88.19 122 GLY A CA 1
ATOM 940 C C . GLY A 1 122 ? 13.372 -4.532 -13.394 1.00 88.19 122 GLY A C 1
ATOM 941 O O . GLY A 1 122 ? 14.348 -4.027 -12.839 1.00 88.19 122 GLY A O 1
ATOM 942 N N . TRP A 1 123 ? 13.275 -4.673 -14.715 1.00 90.38 123 TRP A N 1
ATOM 943 C CA . TRP A 1 123 ? 14.252 -4.128 -15.652 1.00 90.38 123 TRP A CA 1
ATOM 944 C C . TRP A 1 123 ? 13.519 -3.506 -16.847 1.00 90.38 123 TRP A C 1
ATOM 946 O O . TRP A 1 123 ? 12.700 -4.190 -17.465 1.00 90.38 123 TRP A O 1
ATOM 956 N N . PRO A 1 124 ? 13.777 -2.230 -17.186 1.00 92.31 124 PRO A N 1
ATOM 957 C CA . PRO A 1 124 ? 13.043 -1.539 -18.241 1.00 92.31 124 PRO A CA 1
ATOM 958 C C . PRO A 1 124 ? 13.349 -2.121 -19.627 1.00 92.31 124 PRO A C 1
ATOM 960 O O . PRO A 1 124 ? 14.482 -2.506 -19.923 1.00 92.31 124 PRO A O 1
ATOM 963 N N . SER A 1 125 ? 12.345 -2.156 -20.505 1.00 90.94 125 SER A N 1
ATOM 964 C CA . SER A 1 125 ? 12.501 -2.643 -21.883 1.00 90.94 125 SER A CA 1
ATOM 965 C C . SER A 1 125 ? 12.989 -1.577 -22.865 1.00 90.94 125 SER A C 1
ATOM 967 O O . SER A 1 125 ? 13.437 -1.941 -23.948 1.00 90.94 125 SER A O 1
ATOM 969 N N . GLU A 1 126 ? 12.886 -0.295 -22.499 1.00 93.38 126 GLU A N 1
ATOM 970 C CA . GLU A 1 126 ? 13.244 0.881 -23.305 1.00 93.38 126 GLU A CA 1
ATOM 971 C C . GLU A 1 126 ? 13.645 2.064 -22.395 1.00 93.38 126 GLU A C 1
ATOM 973 O O . GLU A 1 126 ? 13.481 1.999 -21.177 1.00 93.38 126 GLU A O 1
ATOM 978 N N . GLY A 1 127 ? 14.158 3.159 -22.973 1.00 91.69 127 GLY A N 1
ATOM 979 C CA . GLY A 1 127 ? 14.461 4.405 -22.243 1.00 91.69 127 GLY A CA 1
ATOM 980 C C . GLY A 1 127 ? 15.927 4.603 -21.834 1.00 91.69 127 GLY A C 1
ATOM 981 O O . GLY A 1 127 ? 16.253 5.592 -21.183 1.00 91.69 127 GLY A O 1
ATOM 982 N N . GLY A 1 128 ? 16.833 3.705 -22.236 1.00 91.12 128 GLY A N 1
ATOM 983 C CA . GLY A 1 128 ? 18.274 3.837 -22.003 1.00 91.12 128 GLY A CA 1
ATOM 984 C C . GLY A 1 128 ? 19.091 2.733 -22.677 1.00 91.12 128 GLY A C 1
ATOM 985 O O . GLY A 1 128 ? 18.542 1.730 -23.117 1.00 91.12 128 GLY A O 1
ATOM 986 N N . ASN A 1 129 ? 20.419 2.887 -22.729 1.00 91.31 129 ASN A N 1
ATOM 987 C CA . ASN A 1 129 ? 21.306 1.964 -23.461 1.00 91.31 129 ASN A CA 1
ATOM 988 C C . ASN A 1 129 ? 21.220 0.503 -22.977 1.00 91.31 129 ASN A C 1
ATOM 990 O O . ASN A 1 129 ? 21.385 -0.420 -23.768 1.00 91.31 129 ASN A O 1
ATOM 994 N N . ALA A 1 130 ? 20.968 0.289 -21.682 1.00 89.75 130 ALA A N 1
ATOM 995 C CA . ALA A 1 130 ? 20.814 -1.042 -21.090 1.00 89.75 130 ALA A CA 1
ATOM 996 C C . ALA A 1 130 ? 19.348 -1.514 -21.012 1.00 89.75 130 ALA A C 1
ATOM 998 O O . ALA A 1 130 ? 19.093 -2.663 -20.639 1.00 89.75 130 ALA A O 1
ATOM 999 N N . ALA A 1 131 ? 18.394 -0.647 -21.351 1.00 93.25 131 ALA A N 1
ATOM 1000 C CA . ALA A 1 131 ? 16.969 -0.931 -21.328 1.00 93.25 131 ALA A CA 1
ATOM 1001 C C . ALA A 1 131 ? 16.544 -1.458 -22.702 1.00 93.25 131 ALA A C 1
ATOM 1003 O O . ALA A 1 131 ? 16.225 -0.692 -23.608 1.00 93.25 131 ALA A O 1
ATOM 1004 N N . THR A 1 132 ? 16.622 -2.776 -22.873 1.00 94.62 132 THR A N 1
ATOM 1005 C CA . THR A 1 132 ? 16.242 -3.465 -24.110 1.00 94.62 132 THR A CA 1
ATOM 1006 C C . THR A 1 132 ? 15.269 -4.590 -23.788 1.00 94.62 132 THR A C 1
ATOM 1008 O O . THR A 1 132 ? 15.341 -5.187 -22.710 1.00 94.62 132 THR A O 1
ATOM 1011 N N . MET A 1 133 ? 14.398 -4.949 -24.738 1.00 93.31 133 MET A N 1
ATOM 1012 C CA . MET A 1 133 ? 13.510 -6.113 -24.594 1.00 93.31 133 MET A CA 1
ATOM 1013 C C . MET A 1 133 ? 14.281 -7.400 -24.249 1.00 93.31 133 MET A C 1
ATOM 1015 O O . MET A 1 133 ? 13.818 -8.191 -23.430 1.00 93.31 133 MET A O 1
ATOM 1019 N N . GLY A 1 134 ? 15.476 -7.590 -24.824 1.00 94.75 134 GLY A N 1
ATOM 1020 C CA . GLY A 1 134 ? 16.329 -8.749 -24.543 1.00 94.75 134 GLY A CA 1
ATOM 1021 C C . GLY A 1 134 ? 16.823 -8.792 -23.094 1.00 94.75 134 GLY A C 1
ATOM 1022 O O . GLY A 1 134 ? 16.718 -9.831 -22.437 1.00 94.75 134 GLY A O 1
ATOM 1023 N N . ASN A 1 135 ? 17.295 -7.658 -22.565 1.00 92.50 135 ASN A N 1
ATOM 1024 C CA . ASN A 1 135 ? 17.743 -7.564 -21.173 1.00 92.50 135 ASN A CA 1
ATOM 1025 C C . ASN A 1 135 ? 16.575 -7.720 -20.196 1.00 92.50 135 ASN A C 1
ATOM 1027 O O . ASN A 1 135 ? 16.686 -8.485 -19.240 1.00 92.50 135 ASN A O 1
ATOM 1031 N N . ALA A 1 136 ? 15.441 -7.067 -20.467 1.00 92.06 136 ALA A N 1
ATOM 1032 C CA . ALA A 1 136 ? 14.243 -7.182 -19.643 1.00 92.06 136 ALA A CA 1
ATOM 1033 C C . ALA A 1 136 ? 13.739 -8.633 -19.578 1.00 92.06 136 ALA A C 1
ATOM 1035 O O . ALA A 1 136 ? 13.566 -9.180 -18.489 1.00 92.06 136 ALA A O 1
ATOM 1036 N N . SER A 1 137 ? 13.593 -9.305 -20.728 1.00 91.88 137 SER A N 1
ATOM 1037 C CA . SER A 1 137 ? 13.178 -10.714 -20.783 1.00 91.88 137 SER A CA 1
ATOM 1038 C C . SER A 1 137 ? 14.135 -11.627 -20.012 1.00 91.88 137 SER A C 1
ATOM 1040 O O . SER A 1 137 ? 13.692 -12.504 -19.270 1.00 91.88 137 SER A O 1
ATOM 1042 N N . THR A 1 138 ? 15.445 -11.409 -20.159 1.00 93.56 138 THR A N 1
ATOM 1043 C CA . THR A 1 138 ? 16.472 -12.186 -19.451 1.00 93.56 138 THR A CA 1
ATOM 1044 C C . THR A 1 138 ? 16.379 -11.980 -17.939 1.00 93.56 138 THR A C 1
ATOM 1046 O O . THR A 1 138 ? 16.416 -12.949 -17.181 1.00 93.56 138 THR A O 1
ATOM 1049 N N . TYR A 1 139 ? 16.210 -10.732 -17.494 1.00 92.88 139 TYR A N 1
ATOM 1050 C CA . TYR A 1 139 ? 16.055 -10.394 -16.082 1.00 92.88 139 TYR A CA 1
ATOM 1051 C C . TYR A 1 139 ? 14.849 -11.103 -15.460 1.00 92.88 139 TYR A C 1
ATOM 1053 O O . TYR A 1 139 ? 15.012 -11.819 -14.473 1.00 92.88 139 TYR A O 1
ATOM 1061 N N . TYR A 1 140 ? 13.659 -10.976 -16.061 1.00 89.38 140 TYR A N 1
ATOM 1062 C CA . TYR A 1 140 ? 12.445 -11.598 -15.526 1.00 89.38 140 TYR A CA 1
ATOM 1063 C C . TYR A 1 140 ? 12.541 -13.126 -15.494 1.00 89.38 140 TYR A C 1
ATOM 1065 O O . TYR A 1 140 ? 12.154 -13.745 -14.502 1.00 89.38 140 TYR A O 1
ATOM 1073 N N . GLN A 1 141 ? 13.098 -13.749 -16.537 1.00 89.69 141 GLN A N 1
ATOM 1074 C CA . GLN A 1 141 ? 13.254 -15.202 -16.572 1.00 89.69 141 GLN A CA 1
ATOM 1075 C C . GLN A 1 141 ? 14.205 -15.701 -15.477 1.00 89.69 141 GLN A C 1
ATOM 1077 O O . GLN A 1 141 ? 13.878 -16.647 -14.757 1.00 89.69 141 GLN A O 1
ATOM 1082 N N . ASN A 1 142 ? 15.348 -15.036 -15.304 1.00 90.56 142 ASN A N 1
ATOM 1083 C CA . ASN A 1 142 ? 16.322 -15.403 -14.280 1.00 90.56 142 ASN A CA 1
ATOM 1084 C C . ASN A 1 142 ? 15.794 -15.147 -12.868 1.00 90.56 142 ASN A C 1
ATOM 1086 O O . ASN A 1 142 ? 15.971 -15.998 -12.000 1.00 90.56 142 ASN A O 1
ATOM 1090 N N . LEU A 1 143 ? 15.103 -14.027 -12.645 1.00 86.00 143 LEU A N 1
ATOM 1091 C CA . LEU A 1 143 ? 14.495 -13.701 -11.358 1.00 86.00 143 LEU A CA 1
ATOM 1092 C C . LEU A 1 143 ? 13.454 -14.749 -10.950 1.00 86.00 143 LEU A C 1
ATOM 1094 O O . LEU A 1 143 ? 13.518 -15.270 -9.840 1.00 86.00 143 LEU A O 1
ATOM 1098 N N . ILE A 1 144 ? 12.536 -15.118 -11.851 1.00 86.06 144 ILE A N 1
ATOM 1099 C CA . ILE A 1 144 ? 11.520 -16.147 -11.578 1.00 86.06 144 ILE A CA 1
ATOM 1100 C C . ILE A 1 144 ? 12.182 -17.488 -11.250 1.00 86.06 144 ILE A C 1
ATOM 1102 O O . ILE A 1 144 ? 11.769 -18.171 -10.311 1.00 86.06 144 ILE A O 1
ATOM 1106 N N . ASN A 1 145 ? 13.212 -17.868 -12.008 1.00 85.62 145 ASN A N 1
ATOM 1107 C CA . ASN A 1 145 ? 13.952 -19.102 -11.758 1.00 85.62 145 ASN A CA 1
ATOM 1108 C C . ASN A 1 145 ? 14.680 -19.062 -10.408 1.00 85.62 145 ASN A C 1
ATOM 1110 O O . ASN A 1 145 ? 14.641 -20.045 -9.672 1.00 85.62 145 ASN A O 1
ATOM 1114 N N . HIS A 1 146 ? 15.284 -17.926 -10.052 1.00 84.00 146 HIS A N 1
ATOM 1115 C CA . HIS A 1 146 ? 15.961 -17.735 -8.772 1.00 84.00 146 HIS A CA 1
ATOM 1116 C C . HIS A 1 146 ? 14.986 -17.825 -7.592 1.00 84.00 146 HIS A C 1
ATOM 1118 O O . HIS A 1 146 ? 15.229 -18.578 -6.655 1.00 84.00 146 HIS A O 1
ATOM 1124 N N . VAL A 1 147 ? 13.843 -17.135 -7.668 1.00 81.50 147 VAL A N 1
ATOM 1125 C CA . VAL A 1 147 ? 12.804 -17.170 -6.624 1.00 81.50 147 VAL A CA 1
ATOM 1126 C C . VAL A 1 147 ? 12.270 -18.591 -6.424 1.00 81.50 147 VAL A C 1
ATOM 1128 O O . VAL A 1 147 ? 12.114 -19.032 -5.289 1.00 81.50 147 VAL A O 1
ATOM 1131 N N . LYS A 1 148 ? 12.047 -19.345 -7.510 1.00 83.00 148 LYS A N 1
ATOM 1132 C CA . LYS A 1 148 ? 11.641 -20.761 -7.434 1.00 83.00 148 LYS A CA 1
ATOM 1133 C C . LYS A 1 148 ? 12.732 -21.668 -6.859 1.00 83.00 148 LYS A C 1
ATOM 1135 O O . LYS A 1 148 ? 12.404 -22.663 -6.220 1.00 83.00 148 LYS A O 1
ATOM 1140 N N . GLY A 1 149 ? 14.002 -21.348 -7.108 1.00 79.12 149 GLY A N 1
ATOM 1141 C CA . GLY A 1 149 ? 15.158 -22.079 -6.584 1.00 79.12 149 GLY A CA 1
ATOM 1142 C C . GLY A 1 149 ? 15.443 -21.817 -5.102 1.00 79.12 149 GLY A C 1
ATOM 1143 O O . GLY A 1 149 ? 16.133 -22.615 -4.471 1.00 79.12 149 GLY A O 1
ATOM 1144 N N . GLY A 1 150 ? 14.883 -20.740 -4.543 1.00 67.56 150 GLY A N 1
ATOM 1145 C CA . GLY A 1 150 ? 15.123 -20.304 -3.172 1.00 67.56 150 GLY A CA 1
ATOM 1146 C C . GLY A 1 150 ? 16.495 -19.649 -2.986 1.00 67.56 150 GLY A C 1
ATOM 1147 O O . GLY A 1 150 ? 17.413 -19.794 -3.792 1.00 67.56 150 GLY A O 1
ATOM 1148 N N . THR A 1 151 ? 16.644 -18.916 -1.887 1.00 62.56 151 THR A N 1
ATOM 1149 C CA . THR A 1 151 ? 17.902 -18.261 -1.509 1.00 62.56 151 THR A CA 1
ATOM 1150 C C . THR A 1 151 ? 18.442 -18.927 -0.245 1.00 62.56 151 THR A C 1
ATOM 1152 O O . THR A 1 151 ? 17.694 -19.143 0.713 1.00 62.56 151 THR A O 1
ATOM 1155 N N . GLN A 1 152 ? 19.739 -19.253 -0.206 1.00 56.62 152 GLN A N 1
ATOM 1156 C CA . GLN A 1 152 ? 20.385 -19.617 1.057 1.00 56.62 152 GLN A CA 1
ATOM 1157 C C . GLN A 1 152 ? 20.329 -18.409 1.994 1.00 56.62 152 GLN A C 1
ATOM 1159 O O . GLN A 1 152 ? 20.756 -17.312 1.640 1.00 56.62 152 GLN A O 1
ATOM 1164 N N . ARG A 1 153 ? 19.782 -18.613 3.194 1.00 52.12 153 ARG A N 1
ATOM 1165 C CA . ARG A 1 153 ? 19.737 -17.594 4.241 1.00 52.12 153 ARG A CA 1
ATOM 1166 C C . ARG A 1 153 ? 21.185 -17.197 4.556 1.00 52.12 153 ARG A C 1
ATOM 1168 O O . ARG A 1 153 ? 21.938 -18.037 5.044 1.00 52.12 153 ARG A O 1
ATOM 1175 N N . ILE A 1 154 ? 21.583 -15.959 4.256 1.00 50.50 154 ILE A N 1
ATOM 1176 C CA . ILE A 1 154 ? 22.878 -15.432 4.704 1.00 50.50 154 ILE A CA 1
ATOM 1177 C C . ILE A 1 154 ? 22.748 -15.243 6.217 1.00 50.50 154 ILE A C 1
ATOM 1179 O O . ILE A 1 154 ? 22.159 -14.273 6.691 1.00 50.50 154 ILE A O 1
ATOM 1183 N N . LEU A 1 155 ? 23.191 -16.249 6.969 1.00 42.47 155 LEU A N 1
ATOM 1184 C CA . LEU A 1 155 ? 23.331 -16.178 8.415 1.00 42.47 155 LEU A CA 1
ATOM 1185 C C . LEU A 1 155 ? 24.629 -15.422 8.709 1.00 42.47 155 LEU A C 1
ATOM 1187 O O . LEU A 1 155 ? 25.709 -15.963 8.508 1.00 42.47 155 LEU A O 1
ATOM 1191 N N . GLU A 1 156 ? 24.450 -14.184 9.166 1.00 39.44 156 GLU A N 1
ATOM 1192 C CA . GLU A 1 156 ? 25.422 -13.302 9.824 1.00 39.44 156 GLU A CA 1
ATOM 1193 C C . GLU A 1 156 ? 26.618 -12.795 8.995 1.00 39.44 156 GLU A C 1
ATOM 1195 O O . GLU A 1 156 ? 27.366 -13.535 8.361 1.00 39.44 156 GLU A O 1
ATOM 1200 N N . MET A 1 157 ? 26.814 -11.475 9.055 1.00 35.12 157 MET A N 1
ATOM 1201 C CA . MET A 1 157 ? 28.135 -10.865 8.911 1.00 35.12 157 MET A CA 1
ATOM 1202 C C . MET A 1 157 ? 28.730 -10.737 10.327 1.00 35.12 157 MET A C 1
ATOM 1204 O O . MET A 1 157 ? 27.959 -10.433 11.241 1.00 35.12 157 MET A O 1
ATOM 1208 N N . PRO A 1 158 ? 30.038 -11.000 10.514 1.00 46.00 158 PRO A N 1
ATOM 1209 C CA . PRO A 1 158 ? 30.713 -10.929 11.814 1.00 46.00 158 PRO A CA 1
ATOM 1210 C C . PRO A 1 158 ? 30.715 -9.527 12.437 1.00 46.00 158 PRO A C 1
ATOM 1212 O O . PRO A 1 158 ? 30.626 -8.533 11.678 1.00 46.00 158 PRO A O 1
#